Protein AF-A0A4P6M3P5-F1 (afdb_monomer_lite)

Secondary structure (DSSP, 8-state):
---HHHHHHSTTS-HHHHHHHHTT-----HHHHHHHHHTTTS--HHHHHHHHH--------PPPPHHHHHHHHTT--HHHHHHHHHHHHHHHHT-

Sequence (95 aa):
MNCPLWQGGLSYLSEEEQRLTLESDVMPDAEQVKQLRAEAGKLTEKHVKTILKSEKTKPISITIPEAWMEKFFQGMEKKQISATIEEALVLWANH

Organism: NCBI:txid33035

pLDDT: mean 74.96, std 10.5, range [42.53, 91.19]

Radius of gyration: 20.32 Å; chains: 1; bounding box: 30×26×55 Å

Foldseek 3Di:
DDDPCLVVLCPLADPVLNVLLVVLPADDDPVLSVVCNVCHPPDDSVNSNCSRPPDPPPPPPDDDDVVCCCVPVNPHDPVVVVVVVVVVVVVVVVD

Structure (mmCIF, N/CA/C/O backbone):
data_AF-A0A4P6M3P5-F1
#
_entry.id   AF-A0A4P6M3P5-F1
#
loop_
_atom_site.group_PDB
_atom_site.id
_atom_site.type_symbol
_atom_site.label_atom_id
_atom_site.label_alt_id
_atom_site.label_comp_id
_atom_site.label_asym_id
_atom_site.label_entity_id
_atom_site.label_seq_id
_atom_site.pdbx_PDB_ins_code
_atom_site.Cartn_x
_atom_site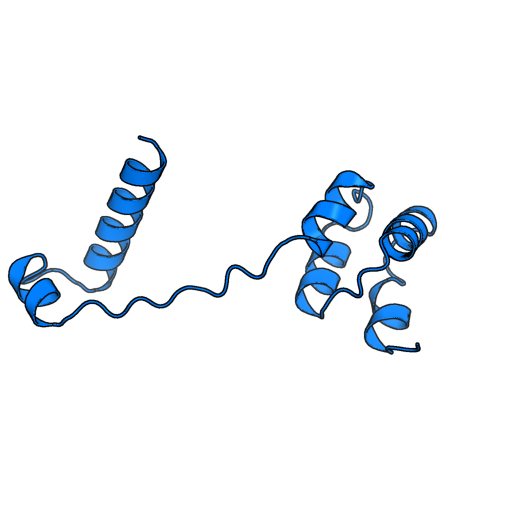.Cartn_y
_atom_site.Cartn_z
_atom_site.occupancy
_atom_site.B_iso_or_equiv
_atom_site.auth_seq_id
_atom_site.auth_comp_id
_atom_site.auth_asym_id
_atom_site.auth_atom_id
_atom_site.pdbx_PDB_model_num
ATOM 1 N N . MET A 1 1 ? -9.888 -10.477 -28.022 1.00 42.53 1 MET A N 1
ATOM 2 C CA . MET A 1 1 ? -10.202 -9.698 -26.806 1.00 42.53 1 MET A CA 1
ATOM 3 C C . MET A 1 1 ? -9.568 -8.330 -26.987 1.00 42.53 1 MET A C 1
ATOM 5 O O . MET A 1 1 ? -8.369 -8.287 -27.207 1.00 42.53 1 MET A O 1
ATOM 9 N N . ASN A 1 2 ? -10.352 -7.250 -27.039 1.00 46.75 2 ASN A N 1
ATOM 10 C CA . ASN A 1 2 ? -9.852 -5.916 -27.390 1.00 46.75 2 ASN A CA 1
ATOM 11 C C . ASN A 1 2 ? -10.289 -4.915 -26.313 1.00 46.75 2 ASN A C 1
ATOM 13 O O . ASN A 1 2 ? -11.364 -4.328 -26.415 1.00 46.75 2 ASN A O 1
ATOM 17 N N . CYS A 1 3 ? -9.507 -4.791 -25.236 1.00 49.34 3 CYS A N 1
ATOM 18 C CA . CYS A 1 3 ? -9.750 -3.772 -24.217 1.00 49.34 3 CYS A CA 1
ATOM 19 C C . CYS A 1 3 ? -8.993 -2.484 -24.579 1.00 49.34 3 CYS A C 1
ATOM 21 O O . CYS A 1 3 ? -7.763 -2.509 -24.662 1.00 49.34 3 CYS A O 1
ATOM 23 N N . PRO A 1 4 ? -9.688 -1.345 -24.754 1.00 53.97 4 PRO A N 1
ATOM 24 C CA . PRO A 1 4 ? -9.078 -0.095 -25.218 1.00 53.97 4 PRO A CA 1
ATOM 25 C C . PRO A 1 4 ? -8.047 0.480 -24.234 1.00 53.97 4 PRO A C 1
ATOM 27 O O . PRO A 1 4 ? -7.110 1.160 -24.647 1.00 53.97 4 PRO A O 1
ATOM 30 N N . LEU A 1 5 ? -8.164 0.150 -22.941 1.00 54.69 5 LEU A N 1
ATOM 31 C CA . LEU A 1 5 ? -7.181 0.518 -21.915 1.00 54.69 5 LEU A CA 1
ATOM 32 C C . LEU A 1 5 ? -5.821 -0.157 -22.118 1.00 54.69 5 LEU A C 1
ATOM 34 O O . LEU A 1 5 ? -4.806 0.382 -21.694 1.00 54.69 5 LEU A O 1
ATOM 38 N N . TRP A 1 6 ? -5.790 -1.315 -22.775 1.00 60.28 6 TRP A N 1
ATOM 39 C CA . TRP A 1 6 ? -4.575 -2.100 -22.947 1.00 60.28 6 TRP A CA 1
ATOM 40 C C . TRP A 1 6 ? -3.737 -1.612 -24.132 1.00 60.28 6 TRP A C 1
ATOM 42 O O . TRP A 1 6 ? -2.538 -1.387 -24.000 1.00 60.28 6 TRP A O 1
ATOM 52 N N . GLN A 1 7 ? -4.395 -1.336 -25.262 1.00 58.72 7 GLN A N 1
ATOM 53 C CA . GLN A 1 7 ? -3.752 -0.802 -26.469 1.00 58.72 7 GLN A CA 1
ATOM 54 C C . GLN A 1 7 ? -3.251 0.638 -26.300 1.00 58.72 7 GLN A C 1
ATOM 56 O O . GLN A 1 7 ? -2.207 0.980 -26.844 1.00 58.72 7 GLN A O 1
ATOM 61 N N . GLY A 1 8 ? -3.962 1.475 -25.536 1.00 62.12 8 GLY A N 1
ATOM 62 C CA . GLY A 1 8 ? -3.528 2.849 -25.246 1.00 62.12 8 GLY A CA 1
ATOM 63 C C . GLY A 1 8 ? -2.695 3.001 -23.967 1.00 62.12 8 GLY A C 1
ATOM 64 O O . GLY A 1 8 ? -1.991 3.992 -23.808 1.00 62.12 8 GLY A O 1
ATOM 65 N N . GLY A 1 9 ? -2.780 2.049 -23.032 1.00 61.84 9 GLY A N 1
ATOM 66 C CA . GLY A 1 9 ? -2.103 2.128 -21.733 1.00 61.84 9 GLY A CA 1
ATOM 67 C C . GLY A 1 9 ? -0.644 1.682 -21.766 1.00 61.84 9 GLY A C 1
ATOM 68 O O . GLY A 1 9 ? 0.170 2.215 -21.014 1.00 61.84 9 GLY A O 1
ATOM 69 N N . LEU A 1 10 ? -0.303 0.749 -22.659 1.00 64.81 10 LEU A N 1
ATOM 70 C CA . LEU A 1 10 ? 1.046 0.187 -22.775 1.00 64.81 10 LEU A CA 1
ATOM 71 C C . LEU A 1 10 ? 1.902 0.864 -23.853 1.00 64.81 10 LEU A C 1
ATOM 73 O O . LEU A 1 10 ? 3.088 0.576 -23.939 1.00 64.81 10 LEU A O 1
ATOM 77 N N . SER A 1 11 ? 1.356 1.814 -24.621 1.00 69.94 11 SER A N 1
ATOM 78 C CA . SER A 1 11 ? 2.102 2.551 -25.660 1.00 69.94 11 SER A CA 1
ATOM 79 C C . SER A 1 11 ? 3.265 3.393 -25.117 1.00 69.94 11 SER A C 1
ATOM 81 O O . SER A 1 11 ? 4.063 3.914 -25.888 1.00 69.94 11 SER A O 1
ATOM 83 N N . TYR A 1 12 ? 3.331 3.571 -23.795 1.00 71.75 12 TYR A N 1
ATOM 84 C CA . TYR A 1 12 ? 4.410 4.263 -23.088 1.00 71.75 12 TYR A CA 1
ATOM 85 C C . TYR A 1 12 ? 5.550 3.324 -22.661 1.00 71.75 12 TYR A C 1
ATOM 87 O O . TYR A 1 12 ? 6.585 3.809 -22.212 1.00 71.75 12 TYR A O 1
ATOM 95 N N . LEU A 1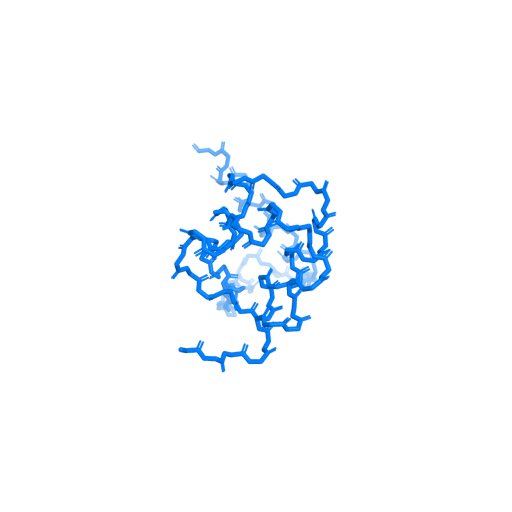 13 ? 5.343 2.008 -22.764 1.00 73.00 13 LEU A N 1
ATOM 96 C CA . LEU A 1 13 ? 6.334 0.977 -22.467 1.00 73.00 13 LEU A CA 1
ATOM 97 C C . LEU A 1 13 ? 7.139 0.631 -23.722 1.00 73.00 13 LEU A C 1
ATOM 99 O O . LEU A 1 13 ? 6.626 0.757 -24.839 1.00 73.00 13 LEU A O 1
ATOM 103 N N . SER A 1 14 ? 8.374 0.161 -23.546 1.00 76.69 14 SER A N 1
ATOM 104 C CA . SER A 1 14 ? 9.189 -0.342 -24.658 1.00 76.69 14 SER A CA 1
ATOM 105 C C . SER A 1 14 ? 8.595 -1.628 -25.255 1.00 76.69 14 SER A C 1
ATOM 107 O O . SER A 1 14 ? 7.815 -2.324 -24.604 1.00 76.69 14 SER A O 1
ATOM 109 N N . GLU A 1 15 ? 8.966 -1.978 -26.491 1.00 76.00 15 GLU A N 1
ATOM 110 C CA . GLU A 1 15 ? 8.483 -3.210 -27.145 1.00 76.00 15 GLU A CA 1
ATOM 111 C C . GLU A 1 15 ? 8.781 -4.473 -26.316 1.00 76.00 15 GLU A C 1
ATOM 113 O O . GLU A 1 15 ? 7.966 -5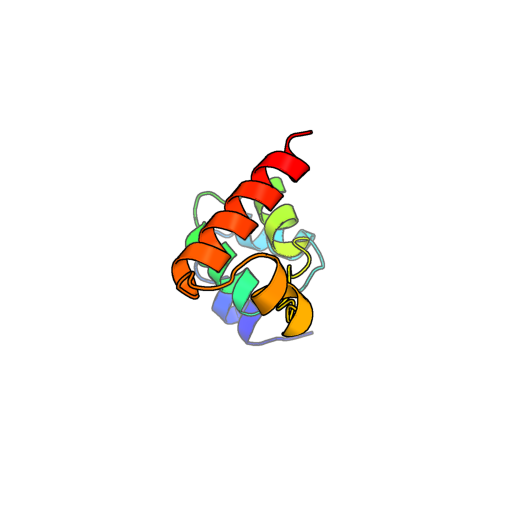.395 -26.269 1.00 76.00 15 GLU A O 1
ATOM 118 N N . GLU A 1 16 ? 9.914 -4.497 -25.608 1.00 76.81 16 GLU A N 1
ATOM 119 C CA . GLU A 1 16 ? 10.280 -5.597 -24.711 1.00 76.81 16 GLU A CA 1
ATOM 120 C C . GLU A 1 16 ? 9.337 -5.683 -23.504 1.00 7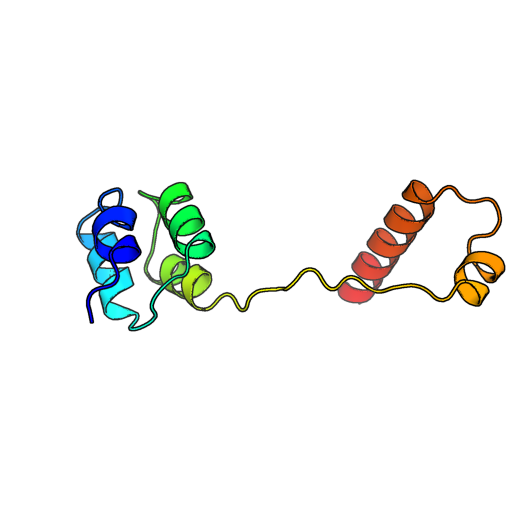6.81 16 GLU A C 1
ATOM 122 O O . GLU A 1 16 ? 8.830 -6.757 -23.186 1.00 76.81 16 GLU A O 1
ATOM 127 N N . GLU A 1 17 ? 9.031 -4.556 -22.863 1.00 72.38 17 GLU A N 1
ATOM 128 C CA . GLU A 1 17 ? 8.123 -4.486 -21.711 1.00 72.38 17 GLU A CA 1
ATOM 129 C C . GLU A 1 17 ? 6.674 -4.827 -22.100 1.00 72.38 17 GLU A C 1
ATOM 131 O O . GLU A 1 17 ? 5.961 -5.520 -21.362 1.00 72.38 17 GLU A O 1
ATOM 136 N N . GLN A 1 18 ? 6.242 -4.402 -23.291 1.00 72.75 18 GLN A N 1
ATOM 137 C CA . GLN A 1 18 ? 4.954 -4.794 -23.863 1.00 72.75 18 GLN A CA 1
ATOM 138 C C . GLN A 1 18 ? 4.891 -6.306 -24.089 1.00 72.75 18 GLN A C 1
ATOM 140 O O . GLN A 1 18 ? 3.887 -6.931 -23.741 1.00 72.75 18 GLN A O 1
ATOM 145 N N . ARG A 1 19 ? 5.972 -6.915 -24.599 1.00 76.00 19 ARG A N 1
ATOM 146 C CA . ARG A 1 19 ? 6.056 -8.367 -24.803 1.00 76.00 19 ARG A CA 1
ATOM 147 C C . ARG A 1 19 ? 5.964 -9.136 -23.487 1.00 76.00 19 ARG A C 1
ATOM 149 O O . ARG A 1 19 ? 5.185 -10.076 -23.399 1.00 76.00 19 ARG A O 1
ATOM 156 N N . LEU A 1 20 ? 6.671 -8.698 -22.448 1.00 76.00 20 LEU A N 1
ATOM 157 C CA . LEU A 1 20 ? 6.613 -9.326 -21.120 1.00 76.00 20 LEU A CA 1
ATOM 158 C C . LEU A 1 20 ? 5.209 -9.256 -20.499 1.00 76.00 20 LEU A C 1
ATOM 160 O O . LEU A 1 20 ? 4.770 -10.181 -19.817 1.00 76.00 20 LEU A O 1
ATOM 164 N N . THR A 1 21 ? 4.489 -8.161 -20.749 1.00 70.00 21 THR A N 1
ATOM 165 C CA . THR A 1 21 ? 3.106 -7.986 -20.284 1.00 70.00 21 THR A CA 1
ATOM 166 C C . THR A 1 21 ? 2.136 -8.860 -21.096 1.00 70.00 21 THR A C 1
ATOM 168 O O . THR A 1 21 ? 1.240 -9.469 -20.519 1.00 70.00 21 THR A O 1
ATOM 171 N N . LEU A 1 22 ? 2.345 -9.006 -22.410 1.00 72.12 22 LEU A N 1
ATOM 172 C CA . LEU A 1 22 ? 1.621 -9.941 -23.293 1.00 72.12 22 LEU A CA 1
ATOM 173 C C . LEU A 1 22 ? 1.825 -11.408 -22.914 1.00 72.12 22 LEU A C 1
ATOM 175 O O . LEU A 1 22 ? 0.867 -12.174 -22.904 1.00 72.12 22 LEU A O 1
ATOM 179 N N . GLU A 1 23 ? 3.048 -11.791 -22.557 1.00 75.56 23 GLU A N 1
ATOM 180 C CA . GLU A 1 23 ? 3.389 -13.153 -22.128 1.00 75.56 23 GLU A CA 1
ATOM 181 C C . GLU A 1 23 ? 2.748 -13.535 -20.784 1.00 75.56 23 GLU A C 1
ATOM 183 O O . GLU A 1 23 ? 2.658 -14.715 -20.450 1.00 75.56 23 GLU A O 1
ATOM 188 N N . SER A 1 24 ? 2.299 -12.553 -19.999 1.00 68.56 24 SER A N 1
ATOM 189 C CA . SER A 1 24 ? 1.739 -12.795 -18.669 1.00 68.56 24 SER A CA 1
ATOM 190 C C . SER A 1 24 ? 0.305 -13.340 -18.667 1.00 68.56 24 SER A C 1
ATOM 192 O O . SER A 1 24 ? -0.137 -13.793 -17.615 1.00 68.56 24 SER A O 1
ATOM 194 N N . ASP A 1 25 ? -0.410 -13.287 -19.801 1.00 68.31 25 ASP A N 1
ATOM 195 C CA . ASP A 1 25 ? -1.825 -13.684 -19.990 1.00 68.31 25 ASP A CA 1
ATOM 196 C C . ASP A 1 25 ? -2.827 -13.064 -18.983 1.00 68.31 25 ASP A C 1
ATOM 198 O O . ASP A 1 25 ? -3.997 -13.438 -18.911 1.00 68.31 25 ASP A O 1
ATOM 202 N N . VAL A 1 26 ? -2.388 -12.079 -18.194 1.00 71.19 26 VAL A N 1
ATOM 203 C CA . VAL A 1 26 ? -3.202 -11.370 -17.204 1.00 71.19 26 VAL A CA 1
ATOM 204 C C . VAL A 1 26 ? -3.510 -9.982 -17.734 1.00 71.19 26 VAL A C 1
ATOM 206 O O . VAL A 1 26 ? -2.611 -9.213 -18.070 1.00 71.19 26 VAL A O 1
ATOM 209 N N . MET A 1 27 ? -4.797 -9.636 -17.771 1.00 73.25 27 MET A N 1
ATOM 210 C CA . MET A 1 27 ? -5.220 -8.295 -18.151 1.00 73.25 27 MET A CA 1
ATOM 211 C C . MET A 1 27 ? -5.147 -7.356 -16.921 1.00 73.25 27 MET A C 1
ATOM 213 O O . MET A 1 27 ? -5.961 -7.517 -16.011 1.00 73.25 27 MET A O 1
ATOM 217 N N . PRO A 1 28 ? -4.210 -6.387 -16.863 1.00 73.44 28 PRO A N 1
ATOM 218 C CA . PRO A 1 28 ? -4.128 -5.374 -15.831 1.00 73.44 28 PRO A CA 1
ATOM 219 C C . PRO A 1 28 ? -5.371 -4.497 -15.818 1.00 73.44 28 PRO A C 1
ATOM 221 O O . PRO A 1 28 ? -5.919 -4.120 -16.861 1.00 73.44 28 PRO A O 1
ATOM 224 N N . ASP A 1 29 ? -5.760 -4.100 -14.618 1.00 75.38 29 ASP A N 1
ATOM 225 C CA . ASP A 1 29 ? -6.725 -3.034 -14.419 1.00 75.38 29 ASP A CA 1
ATOM 226 C C . ASP A 1 29 ? -6.089 -1.635 -14.525 1.00 75.38 29 ASP A C 1
ATOM 228 O O . ASP A 1 29 ? -4.891 -1.469 -14.758 1.00 75.38 29 ASP A O 1
ATOM 232 N N . ALA A 1 30 ? -6.906 -0.592 -14.369 1.00 76.19 30 ALA A N 1
ATOM 233 C CA . ALA A 1 30 ? -6.458 0.793 -14.503 1.00 76.19 30 ALA A CA 1
ATOM 234 C C . ALA A 1 30 ? -5.372 1.203 -13.485 1.00 76.19 30 ALA A C 1
ATOM 236 O O . ALA A 1 30 ? -4.562 2.084 -13.779 1.00 76.19 30 ALA A O 1
ATOM 237 N N . GLU A 1 31 ? -5.342 0.588 -12.302 1.00 76.44 31 GLU A N 1
ATOM 238 C CA . GLU A 1 31 ? -4.363 0.886 -11.255 1.00 76.44 31 GLU A CA 1
ATOM 239 C C . GLU A 1 31 ? -3.027 0.204 -11.560 1.00 76.44 31 GLU A C 1
ATOM 241 O O . GLU A 1 31 ? -1.979 0.851 -11.526 1.00 76.44 31 GLU A O 1
ATOM 246 N N . GLN A 1 32 ? -3.079 -1.053 -11.998 1.00 80.00 32 GLN A N 1
ATOM 247 C CA . GLN A 1 32 ? -1.918 -1.798 -12.477 1.00 80.00 32 GLN A CA 1
ATOM 248 C C . GLN A 1 32 ? -1.312 -1.154 -13.730 1.00 80.00 32 GLN A C 1
ATOM 250 O O . GLN A 1 32 ? -0.096 -1.021 -13.817 1.00 80.00 32 GLN A O 1
ATOM 255 N N . VAL A 1 33 ? -2.125 -0.655 -14.672 1.00 79.62 33 VAL A N 1
ATOM 256 C CA . VAL A 1 33 ? -1.629 0.119 -15.829 1.00 79.62 33 VAL A CA 1
ATOM 257 C C . VAL A 1 33 ? -0.916 1.397 -15.376 1.00 79.62 33 VAL A C 1
ATOM 259 O O . VAL A 1 33 ? 0.111 1.768 -15.945 1.00 79.62 33 VAL A O 1
ATOM 262 N N . LYS A 1 34 ? -1.412 2.071 -14.333 1.00 79.69 34 LYS A N 1
ATOM 263 C CA . LYS A 1 34 ? -0.758 3.263 -13.778 1.00 79.69 34 LYS A CA 1
ATOM 264 C C . LYS A 1 34 ? 0.578 2.923 -13.111 1.00 79.69 34 LYS A C 1
ATOM 266 O O . LYS A 1 34 ? 1.526 3.686 -13.279 1.00 79.69 34 LYS A O 1
ATOM 271 N N . GLN A 1 35 ? 0.663 1.800 -12.400 1.00 79.19 35 GLN A N 1
ATOM 272 C CA . GLN A 1 35 ? 1.909 1.300 -11.807 1.00 79.19 35 GLN A CA 1
ATOM 273 C C . GLN A 1 35 ? 2.926 0.906 -12.883 1.00 79.19 35 GLN A C 1
ATOM 275 O O . GLN A 1 35 ? 4.053 1.390 -12.853 1.00 79.19 35 GLN A O 1
ATOM 280 N N . LEU A 1 36 ? 2.505 0.139 -13.895 1.00 81.00 36 LEU A N 1
ATOM 281 C CA . LEU A 1 36 ? 3.339 -0.196 -15.053 1.00 81.00 36 LEU A CA 1
ATOM 282 C C . LEU A 1 36 ? 3.864 1.072 -15.736 1.00 81.00 36 LEU A C 1
ATOM 284 O O . LEU A 1 36 ? 5.049 1.179 -16.027 1.00 81.00 36 LEU A O 1
ATOM 288 N N . ARG A 1 37 ? 3.009 2.083 -15.922 1.00 79.25 37 ARG A N 1
ATOM 289 C CA . ARG A 1 37 ? 3.418 3.371 -16.493 1.00 79.25 37 ARG A CA 1
ATOM 290 C C . ARG A 1 37 ? 4.397 4.142 -15.604 1.00 79.25 37 ARG A C 1
ATOM 292 O O . ARG A 1 37 ? 5.270 4.822 -16.132 1.00 79.25 37 ARG A O 1
ATOM 299 N N . ALA A 1 38 ? 4.244 4.085 -14.283 1.00 80.25 38 A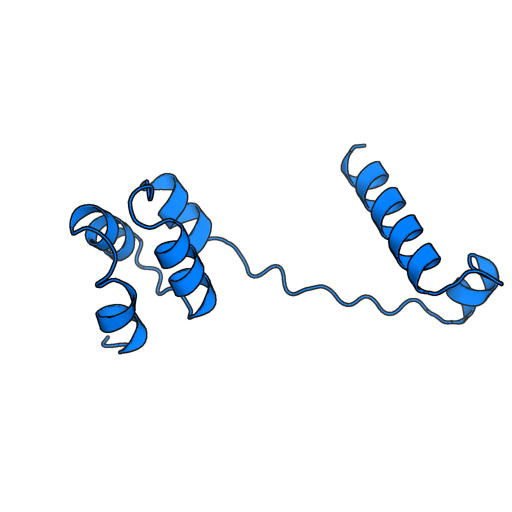LA A N 1
ATOM 300 C CA . ALA A 1 38 ? 5.140 4.759 -13.344 1.00 80.25 38 ALA A CA 1
ATOM 301 C C . ALA A 1 38 ? 6.542 4.129 -13.319 1.00 80.25 38 ALA A C 1
ATOM 303 O O . ALA A 1 38 ? 7.524 4.828 -13.081 1.00 80.25 38 ALA A O 1
ATOM 304 N N . GLU A 1 39 ? 6.630 2.828 -13.594 1.00 78.81 39 GLU A N 1
ATOM 305 C CA . GLU A 1 39 ? 7.879 2.062 -13.616 1.00 78.81 39 GLU A CA 1
ATOM 306 C C . GLU A 1 39 ? 8.438 1.824 -15.030 1.00 78.81 39 GLU A C 1
ATOM 308 O O . GLU A 1 39 ? 9.436 1.118 -15.190 1.00 78.81 39 GLU A O 1
ATOM 313 N N . ALA A 1 40 ? 7.832 2.443 -16.047 1.00 76.00 40 ALA A N 1
ATOM 314 C CA . ALA A 1 40 ? 8.248 2.345 -17.442 1.00 76.00 40 ALA A CA 1
ATOM 315 C C . ALA A 1 40 ? 9.749 2.650 -17.620 1.00 76.00 40 ALA A C 1
ATOM 317 O O . ALA A 1 40 ? 10.266 3.645 -17.100 1.00 76.00 40 ALA A O 1
ATOM 318 N N . GLY A 1 41 ? 10.459 1.791 -18.354 1.00 74.12 41 GLY A N 1
ATOM 319 C CA . GLY A 1 41 ? 11.909 1.855 -18.556 1.00 74.12 41 GLY A CA 1
ATOM 320 C C . GLY A 1 41 ? 12.739 1.117 -17.497 1.00 74.12 41 GLY A C 1
ATOM 321 O O . GLY A 1 41 ? 13.965 1.072 -17.611 1.00 74.12 41 GLY A O 1
ATOM 322 N N . LYS A 1 42 ? 12.106 0.546 -16.464 1.00 78.69 42 LYS A N 1
ATOM 323 C CA . LYS A 1 42 ? 12.736 -0.325 -15.451 1.00 78.69 42 LYS A CA 1
ATOM 324 C C . LYS A 1 42 ? 11.955 -1.626 -15.230 1.00 78.69 42 LYS A C 1
ATOM 326 O O . LYS A 1 42 ? 12.257 -2.372 -14.289 1.00 78.69 42 LYS A O 1
ATOM 331 N N . LEU A 1 43 ? 10.951 -1.911 -16.062 1.00 76.19 43 LEU A N 1
ATOM 332 C CA . LEU A 1 43 ? 10.129 -3.100 -15.897 1.00 76.19 43 LEU A CA 1
ATOM 333 C C . LEU A 1 43 ? 10.925 -4.334 -16.322 1.00 76.19 43 LEU A C 1
ATOM 335 O O . LEU A 1 43 ? 11.304 -4.509 -17.475 1.00 76.19 43 LEU A O 1
ATOM 339 N N . THR A 1 44 ? 11.159 -5.221 -15.360 1.00 79.44 44 THR A N 1
ATOM 340 C CA . THR A 1 44 ? 11.679 -6.568 -15.614 1.00 79.44 44 THR A CA 1
ATOM 341 C C . THR A 1 44 ? 10.531 -7.569 -15.587 1.00 79.44 44 THR A C 1
ATOM 343 O O . THR A 1 44 ? 9.490 -7.304 -14.983 1.00 79.44 44 THR A O 1
ATOM 346 N N . GLU A 1 45 ? 10.722 -8.757 -16.163 1.00 75.56 45 GLU A N 1
ATOM 347 C CA . GLU A 1 45 ? 9.712 -9.828 -16.159 1.00 75.56 45 GLU A CA 1
ATOM 348 C C . GLU A 1 45 ? 9.182 -10.127 -14.744 1.00 75.56 45 GLU A C 1
ATOM 350 O O . GLU A 1 45 ? 7.984 -10.332 -14.536 1.00 75.56 45 GLU A O 1
ATOM 355 N N . LYS A 1 46 ? 10.072 -10.087 -13.744 1.00 76.88 46 LYS A N 1
ATOM 356 C CA . LYS A 1 46 ? 9.713 -10.272 -12.336 1.00 76.88 46 LYS A CA 1
ATOM 357 C C . LYS A 1 46 ? 8.832 -9.133 -11.817 1.00 76.88 46 LYS A C 1
ATOM 359 O O . LYS A 1 46 ? 7.852 -9.417 -11.140 1.00 76.88 46 LYS A O 1
ATOM 364 N N . HIS A 1 47 ? 9.138 -7.875 -12.141 1.00 76.94 47 HIS A N 1
ATOM 365 C CA . HIS A 1 47 ? 8.324 -6.724 -11.726 1.00 76.94 47 HIS A CA 1
ATOM 366 C C . HIS A 1 47 ? 6.947 -6.716 -12.386 1.00 76.94 47 HIS A C 1
ATOM 368 O O . HIS A 1 47 ? 5.950 -6.543 -11.690 1.00 76.94 47 HIS A O 1
ATOM 374 N N . VAL A 1 48 ? 6.876 -6.995 -13.690 1.00 77.31 48 VAL A N 1
ATOM 375 C CA . VAL A 1 48 ? 5.603 -7.106 -14.415 1.00 77.31 48 VAL A CA 1
ATOM 376 C C . VAL A 1 48 ? 4.731 -8.187 -13.778 1.00 77.31 48 VAL A C 1
ATOM 378 O O . VAL A 1 48 ? 3.582 -7.929 -13.429 1.00 77.31 48 VAL A O 1
ATOM 381 N N . LYS A 1 49 ? 5.290 -9.375 -13.513 1.00 77.88 49 LYS A N 1
ATOM 382 C CA . LYS A 1 49 ? 4.569 -10.449 -12.814 1.00 77.88 49 LYS A CA 1
ATOM 383 C C . LYS A 1 49 ? 4.133 -10.042 -11.407 1.00 77.88 49 LYS A C 1
ATOM 385 O O . LYS A 1 49 ? 3.032 -10.406 -11.018 1.00 77.88 49 LYS A O 1
ATOM 390 N N . THR A 1 50 ? 4.943 -9.298 -10.656 1.00 77.94 50 THR A N 1
ATOM 391 C CA . THR A 1 50 ? 4.569 -8.808 -9.319 1.00 77.94 50 THR A CA 1
ATOM 392 C C . THR A 1 50 ? 3.403 -7.827 -9.377 1.00 77.94 50 THR A C 1
ATOM 394 O O . THR A 1 50 ? 2.453 -7.990 -8.622 1.00 77.94 50 THR A O 1
ATOM 397 N N . ILE A 1 51 ? 3.431 -6.848 -10.284 1.00 78.19 51 ILE A N 1
ATOM 398 C CA . ILE A 1 51 ? 2.353 -5.858 -10.432 1.00 78.19 51 ILE A CA 1
ATOM 399 C C . ILE A 1 51 ? 1.055 -6.554 -10.852 1.00 78.19 51 ILE A C 1
ATOM 401 O O . ILE A 1 51 ? 0.006 -6.342 -10.243 1.00 78.19 51 ILE A O 1
ATOM 405 N N . LEU A 1 52 ? 1.134 -7.452 -11.838 1.00 77.50 52 LEU A N 1
ATOM 406 C CA . LEU A 1 52 ? -0.025 -8.161 -12.383 1.00 77.50 52 LEU A CA 1
ATOM 407 C C . LEU A 1 52 ? -0.597 -9.224 -11.437 1.00 77.50 52 LEU A C 1
ATOM 409 O O . LEU A 1 52 ? -1.805 -9.449 -11.442 1.00 77.50 52 LEU A O 1
ATOM 413 N N . LYS A 1 53 ? 0.247 -9.860 -10.614 1.00 73.44 53 LYS A N 1
ATOM 414 C CA . LYS A 1 53 ? -0.173 -10.818 -9.576 1.00 73.44 53 LYS A CA 1
ATOM 415 C C . LYS A 1 53 ? -0.433 -10.175 -8.220 1.00 73.44 53 LYS A C 1
ATOM 417 O O . LYS A 1 53 ? -0.810 -10.901 -7.304 1.00 73.44 53 LYS A O 1
ATOM 422 N N . SER A 1 54 ? -0.209 -8.868 -8.060 1.00 67.94 54 SER A N 1
ATOM 423 C CA . SER A 1 54 ? -0.546 -8.193 -6.811 1.00 67.94 54 SER A CA 1
ATOM 424 C C . SER A 1 54 ? -2.054 -8.311 -6.607 1.00 67.94 54 SER A C 1
ATOM 426 O O . SER A 1 54 ? -2.864 -7.726 -7.327 1.00 67.94 54 SER A O 1
ATOM 428 N N . GLU A 1 55 ? -2.449 -9.165 -5.663 1.00 58.62 55 GLU A N 1
ATOM 429 C CA . GLU A 1 55 ? -3.825 -9.185 -5.205 1.00 58.62 55 GLU A CA 1
ATOM 430 C C . GLU A 1 55 ? -4.110 -7.810 -4.622 1.00 58.62 55 GLU A C 1
ATOM 432 O O . GLU A 1 55 ? -3.316 -7.275 -3.845 1.00 58.62 55 GLU A O 1
ATOM 437 N N . LYS A 1 56 ? -5.242 -7.226 -5.021 1.00 55.03 56 LYS A N 1
ATOM 438 C CA . LYS A 1 56 ? -5.718 -5.972 -4.451 1.00 55.03 56 LYS A CA 1
ATOM 439 C C . LYS A 1 56 ? -5.764 -6.142 -2.942 1.00 55.03 56 LYS A C 1
ATOM 441 O O . LYS A 1 56 ? -6.698 -6.760 -2.424 1.00 55.03 56 LYS A O 1
ATOM 446 N N . THR A 1 57 ? -4.812 -5.555 -2.229 1.00 54.47 57 THR A N 1
ATOM 447 C CA . THR A 1 57 ? -4.975 -5.269 -0.813 1.00 54.47 57 THR A CA 1
ATOM 448 C C . THR A 1 57 ? -6.029 -4.178 -0.747 1.00 54.47 57 THR A C 1
ATOM 450 O O . THR A 1 57 ? -5.741 -2.986 -0.696 1.00 54.47 57 THR A O 1
ATOM 453 N N . LYS A 1 58 ? -7.305 -4.581 -0.841 1.00 56.62 58 LYS A N 1
ATOM 454 C CA . LYS A 1 58 ? -8.411 -3.685 -0.522 1.00 56.62 58 LYS A CA 1
ATOM 455 C C . LYS A 1 58 ? -8.058 -3.086 0.836 1.00 56.62 58 LYS A C 1
ATOM 457 O O . LYS A 1 58 ? -7.756 -3.873 1.737 1.00 56.62 58 LYS A O 1
ATOM 462 N N . PRO A 1 59 ? -8.053 -1.754 0.993 1.00 57.94 59 PRO A N 1
ATOM 463 C CA . PRO A 1 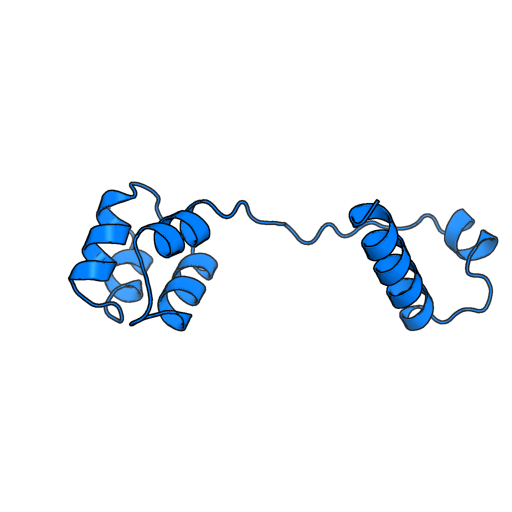59 ? -7.831 -1.167 2.299 1.00 57.94 59 PRO A CA 1
ATOM 464 C C . PRO A 1 59 ? -8.897 -1.751 3.222 1.00 57.94 59 PRO A C 1
ATOM 466 O O . PRO A 1 59 ? -10.093 -1.520 3.035 1.00 57.94 59 PRO A O 1
ATOM 469 N N . ILE A 1 60 ? -8.470 -2.610 4.147 1.00 62.28 60 ILE A N 1
ATOM 470 C CA . ILE A 1 60 ? -9.376 -3.254 5.085 1.00 62.28 60 ILE A CA 1
ATOM 471 C C . ILE A 1 60 ? -9.737 -2.165 6.086 1.00 62.28 60 ILE A C 1
ATOM 473 O O . ILE A 1 60 ? -8.977 -1.861 7.000 1.00 62.28 60 ILE A O 1
ATOM 477 N N . SER A 1 61 ? -10.884 -1.525 5.881 1.00 65.94 61 SER A N 1
ATOM 478 C CA . SER A 1 61 ? -11.436 -0.601 6.861 1.00 65.94 61 SER A CA 1
ATOM 479 C C . SER A 1 61 ? -12.032 -1.423 7.999 1.00 65.94 61 SER A C 1
ATOM 481 O O . SER A 1 61 ? -13.129 -1.969 7.871 1.00 65.94 61 SER A O 1
ATOM 483 N N . ILE A 1 62 ? -11.296 -1.544 9.100 1.00 68.19 62 ILE A N 1
ATOM 484 C CA . ILE A 1 62 ? -11.779 -2.213 10.307 1.00 68.19 62 ILE A CA 1
ATOM 485 C C . ILE A 1 62 ? -12.453 -1.160 11.184 1.00 68.19 62 ILE A C 1
ATOM 487 O O . ILE A 1 62 ? -11.820 -0.202 11.626 1.00 68.19 62 ILE A O 1
ATOM 491 N N . THR A 1 63 ? -13.751 -1.323 11.434 1.00 79.81 63 THR A N 1
ATOM 492 C CA . THR A 1 63 ? -14.461 -0.508 12.423 1.00 79.81 63 THR A CA 1
ATOM 493 C C . THR A 1 63 ? -14.211 -1.084 13.809 1.00 79.81 63 THR A C 1
ATOM 495 O O . THR A 1 63 ? -14.557 -2.231 14.082 1.00 79.81 63 THR A O 1
ATOM 498 N N . ILE A 1 64 ? -13.620 -0.283 14.691 1.00 77.12 64 ILE A N 1
ATOM 499 C CA . ILE A 1 64 ? -13.401 -0.666 16.086 1.00 77.12 64 ILE A CA 1
ATOM 500 C C . ILE A 1 64 ? -14.703 -0.417 16.856 1.00 77.12 64 ILE A C 1
ATOM 502 O O . ILE A 1 64 ? -15.234 0.695 16.777 1.00 77.12 64 ILE A O 1
ATOM 506 N N . PRO A 1 65 ? -15.235 -1.408 17.594 1.00 86.00 65 PRO A N 1
ATOM 507 C CA . PRO A 1 65 ? -16.411 -1.209 18.430 1.00 86.00 65 PRO A CA 1
ATOM 508 C C . PRO A 1 65 ? -16.209 -0.067 19.430 1.00 86.00 65 PRO A C 1
ATOM 510 O O . PRO A 1 65 ? -15.160 0.038 20.064 1.00 86.00 65 PRO A O 1
ATOM 513 N N . GLU A 1 66 ? -17.238 0.753 19.626 1.00 81.44 66 GLU A N 1
ATOM 514 C CA . GLU A 1 66 ? -17.183 1.921 20.515 1.00 81.44 66 GLU A CA 1
ATOM 515 C C . GLU A 1 66 ? -16.829 1.540 21.962 1.00 81.44 66 GLU A C 1
ATOM 517 O O . GLU A 1 66 ? -15.999 2.189 22.588 1.00 81.44 66 GLU A O 1
ATOM 522 N N . ALA A 1 67 ? -17.312 0.387 22.436 1.00 84.62 67 ALA A N 1
ATOM 523 C CA . ALA A 1 67 ? -16.951 -0.157 23.747 1.00 84.62 67 ALA A CA 1
ATOM 524 C C . ALA A 1 67 ? -15.435 -0.387 23.930 1.00 84.62 67 ALA A C 1
ATOM 526 O O . ALA A 1 67 ? -14.927 -0.352 25.048 1.00 84.62 67 ALA A O 1
ATOM 527 N N . TRP A 1 68 ? -14.696 -0.651 22.848 1.00 84.19 68 TRP A N 1
ATOM 528 C CA . TRP A 1 68 ? -13.240 -0.823 22.886 1.00 84.19 68 TRP A CA 1
ATOM 529 C C . TRP A 1 68 ? -12.530 0.523 22.762 1.00 84.19 68 TRP A C 1
ATOM 531 O O . TRP A 1 68 ? -11.529 0.742 23.441 1.00 84.19 68 TRP A O 1
ATOM 541 N N . MET A 1 69 ? -13.077 1.433 21.952 1.00 82.44 69 MET A N 1
ATOM 542 C CA . MET A 1 69 ? -12.614 2.821 21.876 1.00 82.44 69 MET A CA 1
ATOM 543 C C . MET A 1 69 ? -12.657 3.484 23.256 1.00 82.44 69 MET A C 1
ATOM 545 O O . MET A 1 69 ? -11.665 4.060 23.688 1.00 82.44 69 MET A O 1
ATOM 549 N N . GLU A 1 70 ? -13.756 3.330 23.992 1.00 83.25 70 GLU A N 1
ATOM 550 C CA . GLU A 1 70 ? -13.878 3.869 25.347 1.00 83.25 70 GLU A CA 1
ATOM 551 C C . GLU A 1 70 ? -12.997 3.133 26.357 1.00 83.25 70 GLU A C 1
ATOM 553 O O . GLU A 1 70 ? -12.406 3.765 27.220 1.00 83.25 70 GLU A O 1
ATOM 558 N N . LYS A 1 71 ? -12.858 1.807 26.264 1.00 88.62 71 LYS A N 1
ATOM 559 C CA . LYS A 1 71 ? -12.082 1.042 27.252 1.00 88.62 71 LYS A CA 1
ATOM 560 C C . LYS A 1 71 ? -10.569 1.233 27.128 1.00 88.62 71 LYS A C 1
ATOM 562 O O . LYS A 1 71 ? -9.876 1.220 28.142 1.00 88.62 71 LYS A O 1
ATOM 567 N N . PHE A 1 72 ? -10.058 1.348 25.904 1.00 83.31 72 PHE A N 1
ATOM 568 C CA . PHE A 1 72 ? -8.616 1.349 25.635 1.00 83.31 72 PHE A CA 1
ATOM 569 C C . PHE A 1 72 ? -8.079 2.707 25.183 1.00 83.31 72 PHE A C 1
ATOM 571 O O . PHE A 1 72 ? -6.890 2.963 25.341 1.00 83.31 72 PHE A O 1
ATOM 578 N N . PHE A 1 73 ? -8.938 3.581 24.657 1.00 86.69 73 PHE A N 1
ATOM 579 C CA . PHE A 1 73 ? -8.529 4.834 24.024 1.00 86.69 73 PHE A CA 1
ATOM 580 C C . PHE A 1 73 ? -9.286 6.061 24.563 1.00 86.69 73 PHE A C 1
ATOM 582 O O . PHE A 1 73 ? -9.388 7.087 23.885 1.00 86.69 73 PHE A O 1
ATOM 589 N N . GLN A 1 74 ? -9.818 5.982 25.787 1.00 87.56 74 GLN A N 1
ATOM 590 C CA . GLN A 1 74 ? -10.531 7.094 26.415 1.00 87.56 74 GLN A CA 1
ATOM 591 C C . GLN A 1 74 ? -9.659 8.356 26.477 1.00 87.56 74 GLN A C 1
ATOM 593 O O . GLN A 1 74 ? -8.553 8.335 27.012 1.00 87.56 74 GLN A O 1
ATOM 598 N N . GLY A 1 75 ? -10.174 9.473 25.957 1.00 85.00 75 GLY A N 1
ATOM 599 C CA . GLY A 1 75 ? -9.474 10.761 25.980 1.00 85.00 75 GLY A CA 1
ATOM 600 C C . GLY A 1 75 ? -8.345 10.911 24.953 1.00 85.00 75 GLY A C 1
ATOM 601 O O . GLY A 1 75 ? -7.715 11.965 24.926 1.00 85.00 75 GLY A O 1
ATOM 602 N N . MET A 1 76 ? -8.102 9.912 24.096 1.00 85.69 76 MET A N 1
ATOM 603 C CA . MET A 1 76 ? -7.166 10.029 22.975 1.00 85.69 76 MET A CA 1
ATOM 604 C C . MET A 1 76 ? -7.842 10.603 21.728 1.00 85.69 76 MET A C 1
ATOM 606 O O . MET A 1 76 ? -8.996 10.300 21.414 1.00 85.69 76 MET A O 1
ATOM 610 N N . GLU A 1 77 ? -7.105 11.407 20.961 1.00 86.38 77 GLU A N 1
ATOM 611 C CA . GLU A 1 77 ? -7.580 11.873 19.660 1.00 86.38 77 GLU A CA 1
ATOM 612 C C . GLU A 1 77 ? -7.542 10.746 18.620 1.00 86.38 77 GLU A C 1
ATOM 614 O O . GLU A 1 77 ? -6.613 9.940 18.588 1.00 86.38 77 GLU A O 1
ATOM 619 N N . LYS A 1 78 ? -8.494 10.738 17.677 1.00 81.00 78 LYS A N 1
ATOM 620 C CA . LYS A 1 78 ? -8.595 9.705 16.624 1.00 81.00 78 LYS A CA 1
ATOM 621 C C . LYS A 1 78 ? -7.285 9.464 15.855 1.00 81.00 78 LYS A C 1
ATOM 623 O O . LYS A 1 78 ? -7.004 8.328 15.497 1.00 81.00 78 LYS A O 1
ATOM 628 N N . LYS A 1 79 ? -6.487 10.515 15.625 1.00 83.25 79 LYS A N 1
ATOM 629 C CA . LYS A 1 79 ? -5.177 10.426 14.951 1.00 83.25 79 LYS A CA 1
ATOM 630 C C . LYS A 1 79 ? -4.112 9.718 15.791 1.00 83.25 79 LYS A C 1
ATOM 632 O O . LYS A 1 79 ? -3.251 9.041 15.244 1.00 83.25 79 LYS A O 1
ATOM 637 N N . GLN A 1 80 ? -4.157 9.894 17.109 1.00 85.62 80 GLN A N 1
ATOM 638 C CA . GLN A 1 80 ? -3.247 9.209 18.023 1.00 85.62 80 GLN A CA 1
ATOM 639 C C . GLN A 1 80 ? -3.619 7.731 18.114 1.00 85.62 80 GLN A C 1
ATOM 641 O O . GLN A 1 80 ? -2.747 6.881 18.004 1.00 85.62 80 GLN A O 1
ATOM 646 N N . ILE A 1 81 ? -4.920 7.432 18.188 1.00 85.75 81 ILE A N 1
ATOM 647 C CA . ILE A 1 81 ? -5.441 6.059 18.185 1.00 85.75 81 ILE A CA 1
ATOM 648 C C . ILE A 1 81 ? -4.997 5.310 16.925 1.00 85.75 81 ILE A C 1
ATOM 650 O O . ILE A 1 81 ? -4.481 4.201 17.030 1.00 85.75 81 ILE A O 1
ATOM 654 N N . SER A 1 82 ? -5.146 5.912 15.738 1.00 84.06 82 SER A N 1
ATOM 655 C CA . SER A 1 82 ? -4.701 5.277 14.492 1.00 84.06 82 SER A CA 1
ATOM 656 C C . SER A 1 82 ? -3.196 5.009 14.488 1.00 84.06 82 SER A C 1
ATOM 658 O O . SER A 1 82 ? -2.792 3.901 14.156 1.00 84.06 82 SER A O 1
ATOM 660 N N . ALA A 1 83 ? -2.379 5.972 14.927 1.00 87.38 83 ALA A N 1
ATOM 661 C CA . ALA A 1 83 ? -0.927 5.806 14.993 1.00 87.38 83 ALA A CA 1
ATOM 662 C C . ALA A 1 83 ? -0.511 4.691 15.970 1.00 87.38 83 ALA A C 1
ATOM 664 O O . ALA A 1 83 ? 0.329 3.861 15.637 1.00 87.38 83 ALA A O 1
ATOM 665 N N . THR A 1 84 ? -1.137 4.624 17.149 1.00 86.94 84 THR A N 1
ATOM 666 C CA . THR A 1 84 ? -0.879 3.567 18.139 1.00 86.94 84 THR A CA 1
ATOM 667 C C . THR A 1 84 ? -1.251 2.184 17.609 1.00 86.94 84 THR A C 1
ATOM 669 O O . THR A 1 84 ? -0.527 1.219 17.841 1.00 86.94 84 THR A O 1
ATOM 672 N N . ILE A 1 85 ? -2.367 2.069 16.887 1.00 86.75 85 ILE A N 1
ATOM 673 C CA . ILE A 1 85 ? -2.789 0.796 16.291 1.00 86.75 85 ILE A CA 1
ATOM 674 C C . ILE A 1 85 ? -1.843 0.387 15.161 1.00 86.75 85 ILE A C 1
ATOM 676 O O . ILE A 1 85 ? -1.465 -0.779 15.092 1.00 86.75 85 ILE A O 1
ATOM 680 N N . GLU A 1 86 ? -1.433 1.320 14.302 1.00 86.81 86 GLU A N 1
ATOM 681 C CA . GLU A 1 86 ? -0.452 1.057 13.244 1.00 86.81 86 GLU A CA 1
ATOM 682 C C . GLU A 1 86 ? 0.881 0.573 13.825 1.00 86.81 86 GLU A C 1
ATOM 684 O O . GLU A 1 86 ? 1.402 -0.449 13.382 1.00 86.81 86 GLU A O 1
ATOM 689 N N . GLU A 1 87 ? 1.399 1.232 14.863 1.00 87.69 87 GLU A N 1
ATOM 690 C CA . GLU A 1 87 ? 2.631 0.820 15.541 1.00 87.69 87 GLU A CA 1
ATOM 691 C C . GLU A 1 87 ? 2.499 -0.576 16.172 1.00 87.69 87 GLU A C 1
ATOM 693 O O . GLU A 1 87 ? 3.372 -1.427 15.992 1.00 87.69 87 GLU A O 1
ATOM 698 N N . ALA A 1 88 ? 1.378 -0.857 16.843 1.00 87.25 88 ALA A N 1
ATOM 699 C CA . ALA A 1 88 ? 1.110 -2.169 17.427 1.00 87.25 88 ALA A CA 1
ATOM 700 C C . ALA A 1 88 ? 1.013 -3.279 16.366 1.00 87.25 88 ALA A C 1
ATOM 702 O O . ALA A 1 88 ? 1.534 -4.375 16.571 1.00 87.25 88 ALA A O 1
ATOM 703 N N . LEU A 1 89 ? 0.382 -3.002 15.220 1.00 85.19 89 LEU A N 1
ATOM 704 C CA . LEU A 1 89 ? 0.303 -3.938 14.096 1.00 85.19 89 LEU A CA 1
ATOM 705 C C . LEU A 1 89 ? 1.678 -4.188 13.469 1.00 85.19 89 LEU A C 1
ATOM 707 O O . LEU A 1 89 ? 1.991 -5.330 13.139 1.00 85.19 89 LEU A O 1
ATOM 711 N N . VAL A 1 90 ? 2.509 -3.150 13.338 1.00 85.56 90 VAL A N 1
ATOM 712 C CA . VAL A 1 90 ? 3.891 -3.283 12.855 1.00 85.56 90 VAL A CA 1
ATOM 713 C C . VAL A 1 90 ? 4.714 -4.141 13.812 1.00 85.56 90 VAL A C 1
ATOM 715 O O . VAL A 1 90 ? 5.431 -5.031 13.364 1.00 85.56 90 VAL A O 1
ATOM 718 N N . LEU A 1 91 ? 4.607 -3.923 15.124 1.00 91.19 91 LEU A N 1
ATOM 719 C CA . LEU A 1 91 ? 5.298 -4.747 16.120 1.00 91.19 91 LEU A CA 1
ATOM 720 C C . LEU A 1 91 ? 4.833 -6.205 16.079 1.00 91.19 91 LEU A C 1
ATOM 722 O O . LEU A 1 91 ? 5.666 -7.105 16.141 1.00 91.19 91 LEU A O 1
ATOM 726 N N . TRP A 1 92 ? 3.529 -6.440 15.927 1.00 88.25 92 TRP A N 1
ATOM 727 C CA . TRP A 1 92 ? 2.970 -7.788 15.822 1.00 88.25 92 TRP A CA 1
ATOM 728 C C . TRP A 1 92 ? 3.423 -8.520 14.555 1.00 88.25 92 TRP A C 1
ATOM 730 O O . TRP A 1 92 ? 3.762 -9.692 14.626 1.00 88.25 92 TRP A O 1
ATOM 740 N N . ALA A 1 93 ? 3.481 -7.836 13.411 1.00 78.50 93 ALA A N 1
ATOM 741 C CA . ALA A 1 93 ? 3.937 -8.430 12.154 1.00 78.50 93 ALA A CA 1
ATOM 742 C C . ALA A 1 93 ? 5.441 -8.772 12.142 1.00 78.50 93 ALA A C 1
ATOM 744 O O . ALA A 1 93 ? 5.878 -9.571 11.317 1.00 78.50 93 ALA A O 1
ATOM 745 N N . ASN A 1 94 ? 6.230 -8.155 13.027 1.00 72.12 94 ASN A N 1
ATOM 746 C CA . ASN A 1 94 ? 7.669 -8.390 13.164 1.00 72.12 94 ASN A CA 1
ATOM 747 C C . ASN A 1 94 ? 8.019 -9.460 14.220 1.00 72.12 94 ASN A C 1
ATOM 749 O O . ASN A 1 94 ? 9.203 -9.643 14.515 1.00 72.12 94 ASN A O 1
ATOM 753 N N . HIS A 1 95 ? 7.021 -10.143 14.789 1.00 57.59 95 HIS A N 1
ATOM 754 C CA . HIS A 1 95 ? 7.177 -11.192 15.798 1.00 57.59 95 HIS A CA 1
ATOM 755 C C . HIS A 1 95 ? 6.628 -12.534 15.295 1.00 57.59 95 HIS A C 1
ATOM 757 O O . HIS A 1 95 ? 7.201 -13.576 15.697 1.00 57.59 95 HIS A O 1
#